Protein AF-A0AA37RJT9-F1 (afdb_monomer)

Mean predicted aligned error: 4.85 Å

Solvent-accessible surface area (backbone atoms only — not comparable to full-atom values): 4725 Å² total; per-residue (Å²): 137,85,86,76,88,73,88,54,48,72,47,74,49,75,44,56,56,74,75,46,78,43,80,47,47,74,67,56,54,49,53,61,40,55,73,79,33,63,70,69,62,27,53,55,48,49,55,48,40,73,74,73,48,80,92,53,67,44,76,43,65,49,80,75,46,77,51,75,47,78,73,43,75,134

Structure (mmCIF, N/CA/C/O backbone):
data_AF-A0AA37RJT9-F1
#
_entry.id   AF-A0AA37RJT9-F1
#
loop_
_atom_site.group_PDB
_atom_site.id
_atom_site.type_symbol
_atom_site.label_atom_id
_atom_site.label_alt_id
_atom_site.label_comp_id
_atom_site.label_asym_id
_atom_site.label_entity_id
_atom_site.label_seq_id
_atom_site.pdbx_PDB_ins_code
_atom_site.Cartn_x
_atom_site.Cartn_y
_atom_site.Cartn_z
_atom_site.occupancy
_atom_site.B_iso_or_equiv
_atom_site.auth_seq_id
_atom_site.auth_comp_id
_atom_site.auth_asym_id
_atom_site.auth_atom_id
_atom_site.pdbx_PDB_model_num
ATOM 1 N N . MET A 1 1 ? 35.198 -6.254 -7.172 1.00 52.84 1 MET A N 1
ATOM 2 C CA . MET A 1 1 ? 33.997 -5.484 -7.547 1.00 52.84 1 MET A CA 1
ATOM 3 C C . MET A 1 1 ? 33.392 -6.199 -8.743 1.00 52.84 1 MET A C 1
ATOM 5 O O . MET A 1 1 ? 34.114 -6.400 -9.706 1.00 52.84 1 MET A O 1
ATOM 9 N N . VAL A 1 2 ? 32.160 -6.702 -8.636 1.00 62.00 2 VAL A N 1
ATOM 10 C CA . VAL A 1 2 ? 31.426 -7.264 -9.781 1.00 62.00 2 VAL A CA 1
ATOM 11 C C . VAL A 1 2 ? 30.516 -6.153 -10.272 1.00 62.00 2 VAL A C 1
ATOM 13 O O . VAL A 1 2 ? 29.602 -5.741 -9.562 1.00 62.00 2 VAL A O 1
ATOM 16 N N . GLU A 1 3 ? 30.835 -5.616 -11.441 1.00 71.94 3 GLU A N 1
ATOM 17 C CA . GLU A 1 3 ? 29.895 -4.812 -12.204 1.00 71.94 3 GLU A CA 1
ATOM 18 C C . GLU A 1 3 ? 28.867 -5.782 -12.787 1.00 71.94 3 GLU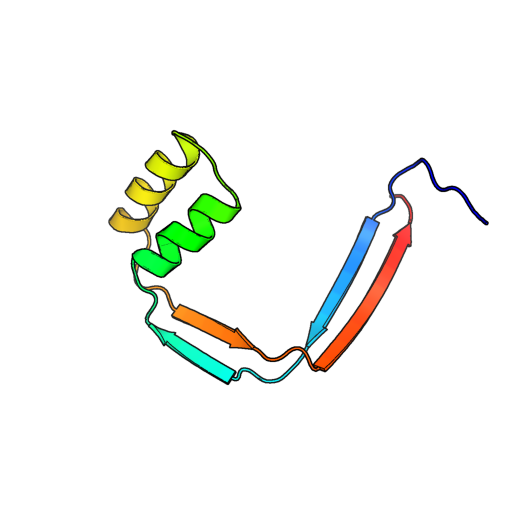 A C 1
ATOM 20 O O . GLU A 1 3 ? 29.232 -6.781 -13.409 1.00 71.94 3 GLU A O 1
ATOM 25 N N . ARG A 1 4 ? 27.586 -5.547 -12.506 1.00 72.38 4 ARG A N 1
ATOM 26 C CA . ARG A 1 4 ? 26.494 -6.317 -13.092 1.00 72.38 4 ARG A CA 1
ATOM 27 C C . ARG A 1 4 ? 25.685 -5.368 -13.957 1.00 72.38 4 ARG A C 1
ATOM 29 O O . ARG A 1 4 ? 25.090 -4.431 -13.430 1.00 72.38 4 ARG A O 1
ATOM 36 N N . VAL A 1 5 ? 25.712 -5.610 -15.263 1.00 86.00 5 VAL A N 1
ATOM 37 C CA . VAL A 1 5 ? 25.076 -4.752 -16.270 1.00 86.00 5 VAL A CA 1
ATOM 38 C C . VAL A 1 5 ? 23.733 -5.318 -16.736 1.00 86.00 5 VAL A C 1
ATOM 40 O O . VAL A 1 5 ? 22.868 -4.560 -17.166 1.00 86.00 5 VAL A O 1
ATOM 43 N N . GLU A 1 6 ? 23.503 -6.624 -16.564 1.00 88.75 6 GLU A N 1
ATOM 44 C CA . GLU A 1 6 ? 22.211 -7.263 -16.808 1.00 88.75 6 GLU A CA 1
ATOM 45 C C . GLU A 1 6 ? 21.339 -7.324 -15.536 1.00 88.75 6 GLU A C 1
ATOM 47 O O . GLU A 1 6 ? 21.810 -7.752 -14.473 1.00 88.75 6 GLU A O 1
ATOM 52 N N . PRO A 1 7 ? 20.050 -6.937 -15.612 1.00 88.44 7 PRO A N 1
ATOM 53 C CA . PRO A 1 7 ? 19.142 -7.027 -14.477 1.00 88.44 7 PRO A CA 1
ATOM 54 C C . PRO A 1 7 ? 18.827 -8.488 -14.131 1.00 88.44 7 PRO A C 1
ATOM 56 O O . PRO A 1 7 ? 18.610 -9.322 -15.007 1.00 88.44 7 PRO A O 1
ATOM 59 N N . THR A 1 8 ? 18.745 -8.776 -12.834 1.00 92.19 8 THR A N 1
ATOM 60 C CA . THR A 1 8 ? 18.259 -10.054 -12.293 1.00 92.19 8 THR A CA 1
ATOM 61 C C . THR A 1 8 ? 17.016 -9.816 -11.450 1.00 92.19 8 THR A C 1
ATOM 63 O O . THR A 1 8 ? 16.802 -8.712 -10.937 1.00 92.19 8 THR A O 1
ATOM 66 N N . THR A 1 9 ? 16.184 -10.840 -11.282 1.00 93.25 9 THR A N 1
ATOM 67 C CA . THR A 1 9 ? 15.000 -10.733 -10.430 1.00 93.25 9 THR A CA 1
ATOM 68 C C . THR A 1 9 ? 15.417 -10.600 -8.972 1.00 93.25 9 THR A C 1
ATOM 70 O O . THR A 1 9 ? 16.049 -11.487 -8.401 1.00 93.25 9 THR A O 1
ATOM 73 N N . ARG A 1 10 ? 15.049 -9.476 -8.354 1.00 93.44 10 ARG A N 1
ATOM 74 C CA . ARG A 1 10 ? 15.300 -9.204 -6.936 1.00 93.44 10 ARG A CA 1
ATOM 75 C C . ARG A 1 10 ? 14.018 -9.369 -6.146 1.00 93.44 10 ARG A C 1
ATOM 77 O O . ARG A 1 10 ? 12.980 -8.833 -6.522 1.00 93.44 10 ARG A O 1
ATOM 84 N N . TYR A 1 11 ? 14.116 -10.098 -5.047 1.00 95.00 11 TYR A N 1
ATOM 85 C CA . TYR A 1 11 ? 13.017 -10.332 -4.130 1.00 95.00 11 TYR A CA 1
ATOM 86 C C . TYR A 1 11 ? 13.344 -9.741 -2.763 1.00 95.00 11 TYR A C 1
ATOM 88 O O . TYR A 1 11 ? 14.480 -9.834 -2.292 1.00 95.00 11 TYR A O 1
ATOM 96 N N . VAL A 1 12 ? 12.333 -9.161 -2.124 1.00 97.38 12 VAL A N 1
ATOM 97 C CA . VAL A 1 12 ? 12.384 -8.767 -0.721 1.00 97.38 12 VAL A CA 1
ATOM 98 C C . VAL A 1 12 ? 11.071 -9.149 -0.046 1.00 97.38 12 VAL A C 1
ATOM 100 O O . VAL A 1 12 ? 9.994 -8.839 -0.553 1.00 97.38 12 VAL A O 1
ATOM 103 N N . ALA A 1 13 ? 11.175 -9.822 1.094 1.00 97.00 13 ALA A N 1
ATOM 104 C CA . ALA A 1 13 ? 10.101 -9.956 2.063 1.00 97.00 13 ALA A CA 1
ATOM 105 C C . ALA A 1 13 ? 10.432 -9.079 3.269 1.00 97.00 13 ALA A C 1
ATOM 107 O O . ALA A 1 13 ? 11.584 -9.024 3.708 1.00 97.00 13 ALA A O 1
ATOM 108 N N . VAL A 1 14 ? 9.414 -8.393 3.775 1.00 97.81 14 VAL A N 1
ATOM 109 C CA . VAL A 1 14 ? 9.498 -7.536 4.954 1.00 97.81 14 VAL A CA 1
ATOM 110 C C . VAL A 1 14 ? 8.375 -7.937 5.890 1.00 97.81 14 VAL A C 1
ATOM 112 O O . VAL A 1 14 ? 7.225 -8.022 5.455 1.00 97.81 14 VAL A O 1
ATOM 115 N N . 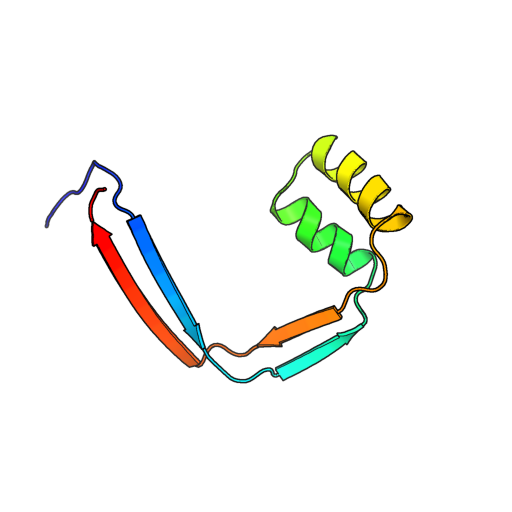ASP A 1 15 ? 8.705 -8.172 7.153 1.00 97.69 15 ASP A N 1
ATOM 116 C CA . ASP A 1 15 ? 7.722 -8.396 8.206 1.00 97.69 15 ASP A CA 1
ATOM 117 C C . ASP A 1 15 ? 7.990 -7.496 9.415 1.00 97.69 15 ASP A C 1
ATOM 119 O O . ASP A 1 15 ? 9.074 -6.927 9.583 1.00 97.69 15 ASP A O 1
ATOM 123 N N . GLY A 1 16 ? 6.947 -7.316 10.217 1.00 97.75 16 GLY A N 1
ATOM 124 C CA . GLY A 1 16 ? 6.945 -6.470 11.397 1.00 97.75 16 GLY A CA 1
ATOM 125 C C . GLY A 1 16 ? 5.523 -6.211 11.887 1.00 97.75 16 GLY A C 1
ATOM 126 O O . GLY A 1 16 ? 4.540 -6.598 11.242 1.00 97.75 16 GLY A O 1
ATOM 127 N N . ALA A 1 17 ? 5.403 -5.583 13.052 1.00 98.00 17 ALA A N 1
ATOM 128 C CA . ALA A 1 17 ? 4.113 -5.343 13.687 1.00 98.00 17 ALA A CA 1
ATOM 129 C C . ALA A 1 17 ? 3.266 -4.304 12.926 1.00 98.00 17 ALA A C 1
ATOM 131 O O . ALA A 1 17 ? 3.759 -3.259 12.495 1.00 98.00 17 ALA A O 1
ATOM 132 N N . VAL A 1 18 ? 1.957 -4.560 12.821 1.00 98.12 18 VAL A N 1
ATOM 133 C CA . VAL A 1 18 ? 0.978 -3.556 12.378 1.00 98.12 18 VAL A CA 1
ATOM 134 C C . VAL A 1 18 ? 0.775 -2.550 13.511 1.00 98.12 18 VAL A C 1
ATOM 136 O O . VAL A 1 18 ? 0.330 -2.915 14.597 1.00 98.12 18 VAL A O 1
ATOM 139 N N . ALA A 1 19 ? 1.112 -1.290 13.254 1.00 97.62 19 ALA A N 1
ATOM 140 C CA . ALA A 1 19 ? 0.986 -0.189 14.200 1.00 97.62 19 ALA A CA 1
ATOM 141 C C . ALA A 1 19 ? -0.443 0.372 14.250 1.00 97.62 19 ALA A C 1
ATOM 143 O O . ALA A 1 19 ? -0.918 0.728 15.327 1.00 97.62 19 ALA A O 1
ATOM 144 N N . SER A 1 20 ? -1.136 0.439 13.107 1.00 98.19 20 SER A N 1
ATOM 145 C CA . SER A 1 20 ? -2.535 0.875 13.042 1.00 98.19 20 SER A CA 1
ATOM 146 C C . SER A 1 20 ? -3.264 0.330 11.814 1.00 98.19 20 SER A C 1
ATOM 148 O O . SER A 1 20 ? -2.648 -0.023 10.803 1.00 98.19 20 SER A O 1
ATOM 150 N N . ILE A 1 21 ? -4.593 0.264 11.926 1.00 98.38 21 ILE A N 1
ATOM 151 C CA . ILE A 1 21 ? -5.513 0.036 10.812 1.00 98.38 21 ILE A CA 1
ATOM 152 C C . ILE A 1 21 ? -6.615 1.086 10.932 1.00 98.38 21 ILE A C 1
ATOM 154 O O . IL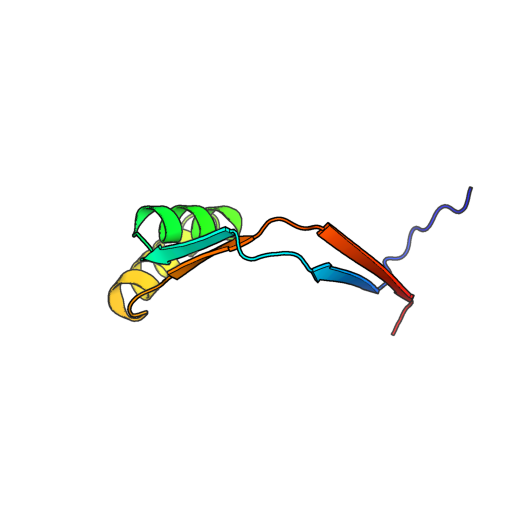E A 1 21 ? -7.444 1.014 11.838 1.00 98.38 21 ILE A O 1
ATOM 158 N N . ASP A 1 22 ? -6.608 2.053 10.024 1.00 98.31 22 ASP A N 1
ATOM 159 C CA . ASP A 1 22 ? -7.487 3.219 10.067 1.00 98.31 22 ASP A CA 1
ATOM 160 C C . ASP A 1 22 ? -8.378 3.274 8.816 1.00 98.31 22 ASP A C 1
ATOM 162 O O . ASP A 1 22 ? -7.971 2.785 7.756 1.00 98.31 22 ASP A O 1
ATOM 166 N N . PRO A 1 23 ? -9.581 3.877 8.877 1.00 98.31 23 PRO A N 1
ATOM 167 C CA . PRO A 1 23 ? -10.380 4.123 7.682 1.00 98.31 23 PRO A CA 1
ATOM 168 C C . PRO A 1 23 ? -9.604 4.924 6.627 1.00 98.31 23 PRO A C 1
ATOM 170 O O . PRO A 1 23 ? -8.944 5.926 6.917 1.00 98.31 23 PRO A O 1
ATOM 173 N N . GLY A 1 24 ? -9.694 4.483 5.376 1.00 97.38 24 GLY A N 1
ATOM 174 C CA . GLY A 1 24 ? -9.145 5.181 4.224 1.00 97.38 24 GLY A CA 1
ATOM 175 C C . GLY A 1 24 ? -9.875 6.499 3.985 1.00 97.38 24 GLY A C 1
ATOM 176 O O . GLY A 1 24 ? -11.084 6.602 4.174 1.00 97.38 24 GLY A O 1
ATOM 177 N N . THR A 1 25 ? -9.132 7.514 3.552 1.00 97.31 25 THR A N 1
ATOM 178 C CA . THR A 1 25 ? -9.690 8.820 3.192 1.00 97.31 25 THR A CA 1
ATOM 179 C C . THR A 1 25 ? -9.431 9.086 1.719 1.00 97.31 25 THR A C 1
ATOM 181 O O . THR A 1 25 ? -8.534 8.487 1.120 1.00 97.31 25 THR A O 1
ATOM 184 N N . ASP A 1 26 ? -10.175 10.026 1.144 1.00 97.25 26 ASP A N 1
ATOM 185 C CA . ASP A 1 26 ? -9.937 10.464 -0.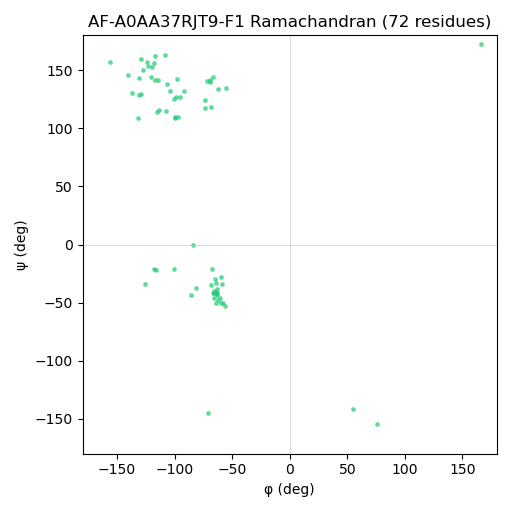232 1.00 97.25 26 ASP A CA 1
ATOM 186 C C . ASP A 1 26 ? -8.516 11.026 -0.422 1.00 97.25 26 ASP A C 1
ATOM 188 O O . ASP A 1 26 ? -7.878 10.775 -1.439 1.00 97.25 26 ASP A O 1
ATOM 192 N N . ALA A 1 27 ? -7.969 11.690 0.603 1.00 97.62 27 ALA A N 1
ATOM 193 C CA . ALA A 1 27 ? -6.590 12.169 0.590 1.00 97.62 27 ALA A CA 1
ATOM 194 C C . ALA A 1 27 ? -5.574 11.015 0.522 1.00 97.62 27 ALA A C 1
ATOM 196 O O . ALA A 1 27 ? -4.611 11.098 -0.237 1.00 97.62 27 ALA A O 1
ATOM 197 N N . HIS A 1 28 ? -5.805 9.915 1.253 1.00 97.81 28 HIS A N 1
ATOM 198 C CA . HIS A 1 28 ? -4.962 8.716 1.164 1.00 97.81 28 HIS A CA 1
ATOM 199 C C . HIS A 1 28 ? -5.030 8.080 -0.234 1.00 97.81 28 HIS A C 1
ATOM 201 O O . HIS A 1 28 ? -4.006 7.667 -0.783 1.00 97.81 28 HIS A O 1
ATOM 207 N N . LEU A 1 29 ? -6.231 8.020 -0.823 1.00 97.62 29 LEU A N 1
ATOM 208 C CA . LEU A 1 29 ? -6.443 7.513 -2.179 1.00 97.62 29 LEU A CA 1
ATOM 209 C C . LEU A 1 29 ? -5.720 8.379 -3.224 1.00 97.62 29 LEU A C 1
ATOM 211 O O . LEU A 1 29 ? -5.076 7.843 -4.131 1.00 97.62 29 LEU A O 1
ATOM 215 N N . GLU A 1 30 ? -5.785 9.704 -3.096 1.00 97.75 30 GLU A N 1
ATOM 216 C CA . GLU A 1 30 ? -5.076 10.624 -3.983 1.00 97.75 30 GLU A CA 1
ATOM 217 C C . GLU A 1 30 ? -3.557 10.506 -3.839 1.00 97.75 30 GLU A C 1
ATOM 219 O O . GLU A 1 30 ? -2.865 10.376 -4.852 1.00 97.75 30 GLU A O 1
ATOM 224 N N . GLU A 1 31 ? -3.040 10.462 -2.608 1.00 97.62 31 GLU A N 1
ATOM 225 C CA . GLU A 1 31 ? -1.607 10.311 -2.342 1.00 97.62 31 GLU A CA 1
ATOM 226 C C . GLU A 1 31 ? -1.047 9.050 -3.013 1.00 97.62 31 GLU A C 1
ATOM 228 O O . GLU A 1 31 ? -0.082 9.124 -3.783 1.00 97.62 31 GLU A O 1
ATOM 233 N N . ILE A 1 32 ? -1.662 7.887 -2.765 1.00 97.12 32 ILE A N 1
ATOM 234 C CA . ILE A 1 32 ? -1.149 6.625 -3.303 1.00 97.12 32 ILE A CA 1
ATOM 235 C C . ILE A 1 32 ? -1.302 6.556 -4.823 1.00 97.12 32 ILE A C 1
ATOM 237 O O . ILE A 1 32 ? -0.415 6.043 -5.504 1.00 97.12 32 ILE A O 1
ATOM 241 N N . THR A 1 33 ? -2.375 7.127 -5.379 1.00 98.25 33 THR A N 1
ATOM 242 C CA . THR A 1 33 ? -2.570 7.172 -6.832 1.00 98.25 33 THR A CA 1
ATOM 243 C C . THR A 1 33 ? -1.487 8.014 -7.493 1.00 98.25 33 THR A C 1
ATOM 245 O O . THR A 1 33 ? -0.830 7.550 -8.425 1.00 98.25 33 THR A O 1
ATOM 248 N N . ARG A 1 34 ? -1.256 9.236 -7.001 1.00 98.06 34 ARG A N 1
ATOM 249 C CA . ARG A 1 34 ? -0.273 10.171 -7.573 1.00 98.06 34 ARG A CA 1
ATOM 250 C C . ARG A 1 34 ? 1.172 9.705 -7.391 1.00 98.06 34 ARG A C 1
ATOM 252 O O . ARG A 1 34 ? 2.042 10.122 -8.150 1.00 98.06 34 ARG A O 1
ATOM 259 N N . ARG A 1 35 ? 1.436 8.820 -6.423 1.00 98.12 35 ARG A N 1
ATOM 260 C CA . ARG A 1 35 ? 2.747 8.177 -6.252 1.00 98.12 35 ARG A CA 1
ATOM 261 C C . ARG A 1 35 ? 3.128 7.283 -7.438 1.00 98.12 35 ARG A C 1
ATOM 263 O O . ARG A 1 35 ? 4.314 7.181 -7.741 1.00 98.12 35 ARG A O 1
ATOM 270 N N . TYR A 1 36 ? 2.156 6.643 -8.093 1.00 97.56 36 TYR A N 1
ATOM 271 C CA . TYR A 1 36 ? 2.412 5.651 -9.150 1.00 97.56 36 TYR A CA 1
ATOM 272 C C . TYR A 1 36 ? 1.860 6.032 -10.525 1.00 97.56 36 TYR A C 1
ATOM 274 O O . TYR A 1 36 ? 2.344 5.527 -11.537 1.00 97.56 36 TYR A O 1
ATOM 282 N N . LEU A 1 37 ? 0.875 6.926 -10.582 1.00 98.06 37 LEU A N 1
ATOM 283 C CA . LEU A 1 37 ? 0.272 7.428 -11.810 1.00 98.06 37 LEU A CA 1
ATOM 284 C C . LEU A 1 37 ? 0.444 8.947 -11.894 1.00 98.06 37 LEU A C 1
ATOM 286 O O . LEU A 1 37 ? 0.342 9.659 -10.898 1.00 98.06 37 LEU A O 1
ATOM 290 N N . ALA A 1 38 ? 0.653 9.457 -13.106 1.00 95.69 38 ALA A N 1
ATOM 291 C CA . ALA A 1 38 ? 0.810 10.885 -13.370 1.00 95.69 38 ALA A CA 1
ATOM 292 C C . ALA A 1 38 ? -0.208 11.383 -14.407 1.00 95.69 38 ALA A C 1
ATOM 294 O O . ALA A 1 38 ? -0.718 10.607 -15.220 1.00 95.69 38 ALA A O 1
ATOM 295 N N . GLY A 1 39 ? -0.479 12.693 -14.382 1.00 96.75 39 GLY A N 1
ATOM 296 C CA . GLY A 1 39 ? -1.359 13.374 -15.339 1.00 96.75 39 GLY A CA 1
ATOM 297 C C . GLY A 1 39 ? -2.757 12.757 -15.429 1.00 96.75 39 GLY A C 1
ATOM 298 O O . GLY A 1 39 ? -3.300 12.284 -14.429 1.00 96.75 39 GLY A O 1
ATOM 299 N N . GLU A 1 40 ? -3.300 12.704 -16.647 1.00 97.69 40 GLU A N 1
ATOM 300 C CA . GLU A 1 40 ? -4.665 12.225 -16.909 1.00 97.69 40 GLU A CA 1
ATOM 301 C C . GLU A 1 40 ? -4.911 10.778 -16.460 1.00 97.69 40 GLU A C 1
ATOM 303 O O . GLU A 1 40 ? -6.039 10.407 -16.142 1.00 97.69 40 GLU A O 1
ATOM 308 N N . ALA A 1 41 ? -3.875 9.931 -16.423 1.00 98.06 41 ALA A N 1
ATOM 309 C CA . ALA A 1 41 ? -4.029 8.553 -15.965 1.00 98.06 41 ALA A CA 1
ATOM 310 C C . ALA A 1 41 ? -4.395 8.491 -14.476 1.00 98.06 41 ALA A C 1
ATOM 312 O O . ALA A 1 41 ? -5.261 7.705 -14.095 1.00 98.06 41 ALA A O 1
ATOM 313 N N . ALA A 1 42 ? -3.779 9.346 -13.655 1.00 98.44 42 ALA A N 1
ATOM 314 C CA . ALA A 1 42 ? -4.147 9.483 -12.250 1.00 98.44 42 ALA A CA 1
ATOM 315 C C . ALA A 1 42 ? -5.554 10.073 -12.093 1.00 98.44 42 ALA A C 1
ATOM 317 O O . ALA A 1 42 ? -6.323 9.573 -11.279 1.00 98.44 42 ALA A O 1
ATOM 318 N N . ASP A 1 43 ? -5.914 11.078 -12.898 1.00 98.31 43 ASP A N 1
ATOM 319 C CA . ASP A 1 43 ? -7.233 11.723 -12.812 1.00 98.31 43 ASP A CA 1
ATOM 320 C C . ASP A 1 43 ? -8.364 10.732 -13.120 1.00 98.31 43 ASP A C 1
ATOM 322 O O . ASP A 1 43 ? -9.309 10.600 -12.342 1.00 98.31 43 ASP A O 1
ATOM 326 N N . ARG A 1 44 ? -8.226 9.958 -14.208 1.00 98.31 44 ARG A N 1
ATOM 327 C CA . ARG A 1 44 ? -9.198 8.914 -14.571 1.00 98.31 44 ARG A CA 1
ATOM 328 C C . ARG A 1 44 ? -9.280 7.804 -13.530 1.00 98.31 44 ARG A C 1
ATOM 330 O O . ARG A 1 44 ? -10.367 7.296 -13.270 1.00 98.31 44 ARG A O 1
ATOM 337 N N . TYR A 1 45 ? -8.145 7.410 -12.949 1.00 98.25 45 TYR A N 1
ATOM 338 C CA . TYR A 1 45 ? -8.143 6.396 -11.899 1.00 98.25 45 TYR A CA 1
ATOM 339 C C . TYR A 1 45 ? -8.862 6.893 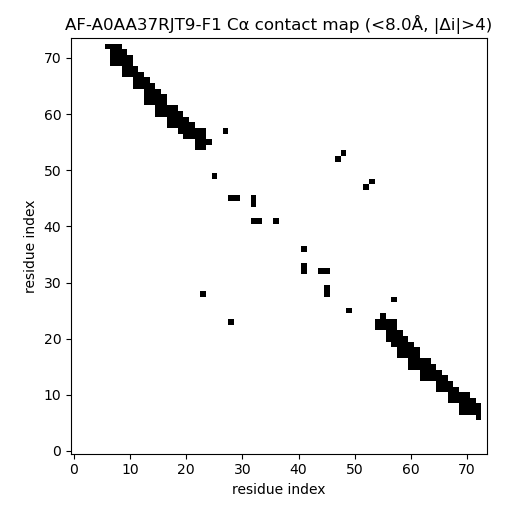-10.644 1.00 98.25 45 TYR A C 1
ATOM 341 O O . TYR A 1 45 ? -9.647 6.145 -10.077 1.00 98.25 45 TYR A O 1
ATOM 349 N N . LEU A 1 46 ? -8.646 8.147 -10.235 1.00 98.19 46 LEU A N 1
ATOM 350 C CA . LEU A 1 46 ? -9.324 8.725 -9.074 1.00 98.19 46 LEU A CA 1
ATOM 351 C C . LEU A 1 46 ? -10.836 8.802 -9.272 1.00 98.19 46 LEU A C 1
ATOM 353 O O . LEU A 1 46 ? -11.580 8.475 -8.353 1.00 98.19 46 LEU A O 1
ATOM 357 N N . GLU A 1 47 ? -11.296 9.194 -10.461 1.00 98.12 47 GLU A N 1
ATOM 358 C CA . GLU A 1 47 ? -12.725 9.196 -10.789 1.00 98.12 47 GLU A CA 1
ATOM 359 C C . GLU A 1 47 ? -13.330 7.791 -10.664 1.00 98.12 47 GLU A C 1
ATOM 361 O O . GLU A 1 47 ? -14.329 7.603 -9.970 1.00 98.12 47 GLU A O 1
ATOM 366 N N . PHE A 1 48 ? -12.692 6.801 -11.294 1.00 98.31 48 PHE A N 1
ATOM 367 C CA . PHE A 1 48 ? -13.101 5.401 -11.207 1.00 98.31 48 PHE A CA 1
ATOM 368 C C . PHE A 1 48 ? -13.102 4.906 -9.755 1.00 98.31 48 PHE A C 1
ATOM 370 O O . PHE A 1 48 ? -14.100 4.369 -9.287 1.00 98.31 48 PHE A O 1
ATOM 377 N N . ALA A 1 49 ? -12.013 5.126 -9.020 1.00 97.62 49 ALA A N 1
ATOM 378 C CA . ALA A 1 49 ? -11.855 4.643 -7.658 1.00 97.62 49 ALA A CA 1
ATOM 379 C C . ALA A 1 49 ? -12.925 5.213 -6.722 1.00 97.62 49 ALA A C 1
ATOM 381 O O . ALA A 1 49 ? -13.562 4.458 -6.004 1.00 97.62 49 ALA A O 1
ATOM 382 N N . ARG A 1 50 ? -13.194 6.521 -6.791 1.00 96.31 50 ARG A N 1
ATOM 383 C CA . ARG A 1 50 ? -14.224 7.182 -5.972 1.00 96.31 50 ARG A CA 1
AT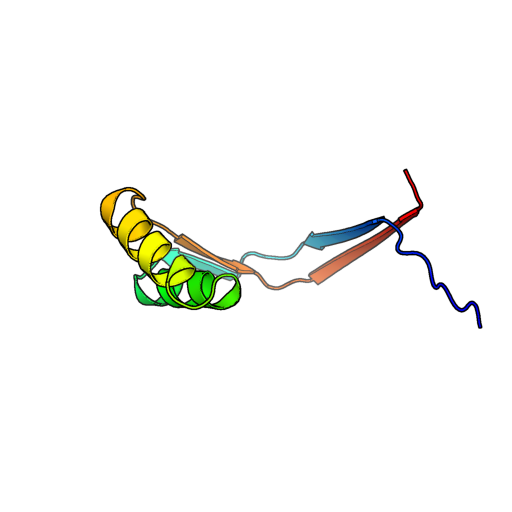OM 384 C C . ARG A 1 50 ? -15.643 6.703 -6.280 1.00 96.31 50 ARG A C 1
ATOM 386 O O . ARG A 1 50 ? -16.507 6.769 -5.409 1.00 96.31 50 ARG A O 1
ATOM 393 N N . ARG A 1 51 ? -15.908 6.293 -7.524 1.00 97.69 51 ARG A N 1
ATOM 394 C CA . ARG A 1 51 ? -17.233 5.835 -7.960 1.00 97.69 51 ARG A CA 1
ATOM 395 C C . ARG A 1 51 ? -17.458 4.355 -7.668 1.00 97.69 51 ARG A C 1
ATOM 397 O O . ARG A 1 51 ? -18.555 3.981 -7.264 1.00 97.69 51 ARG A O 1
ATOM 404 N N . ASP A 1 52 ? -16.450 3.533 -7.937 1.00 98.00 52 ASP A N 1
ATOM 405 C CA . ASP A 1 52 ? -16.610 2.089 -8.100 1.00 98.00 52 ASP A CA 1
ATOM 406 C C . ASP A 1 52 ? -15.870 1.268 -7.034 1.00 98.00 52 ASP A C 1
ATOM 408 O O . ASP A 1 52 ? -16.227 0.110 -6.806 1.00 98.00 52 ASP A O 1
ATOM 412 N N . LEU A 1 53 ? -14.850 1.832 -6.376 1.00 93.81 53 LEU A N 1
ATOM 413 C CA . LEU A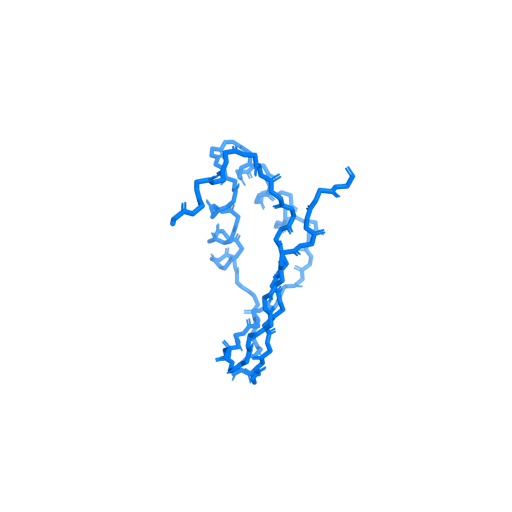 1 53 ? -14.153 1.170 -5.275 1.00 93.81 53 LEU A CA 1
ATOM 414 C C . LEU A 1 53 ? -14.777 1.642 -3.955 1.00 93.81 53 LEU A C 1
ATOM 416 O O . LEU A 1 53 ? -14.974 2.832 -3.735 1.00 93.81 53 LEU A O 1
ATOM 420 N N . GLY A 1 54 ? -15.181 0.679 -3.123 1.00 93.19 54 GLY A N 1
ATOM 421 C CA . GLY A 1 54 ? -15.889 0.924 -1.864 1.00 93.19 54 GLY A CA 1
ATOM 422 C C . GLY A 1 54 ? -14.997 1.535 -0.782 1.00 93.19 54 GLY A C 1
ATOM 423 O O . GLY 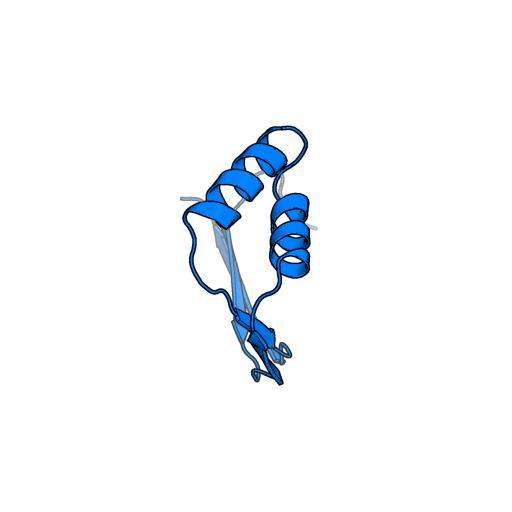A 1 54 ? -14.115 2.335 -1.053 1.00 93.19 54 GLY A O 1
ATOM 424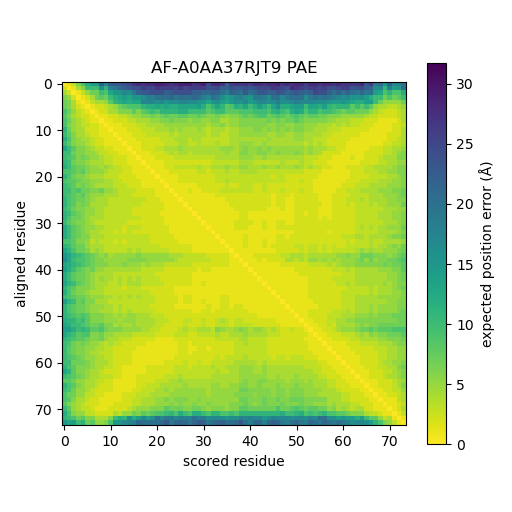 N N . GLU A 1 55 ? -15.215 1.167 0.477 1.00 95.50 55 GLU A N 1
ATOM 425 C CA . GLU A 1 55 ? -14.386 1.674 1.573 1.00 95.50 55 GLU A CA 1
ATOM 426 C C . GLU A 1 55 ? -12.973 1.069 1.549 1.00 95.50 55 GLU A C 1
ATOM 428 O O . GLU A 1 55 ? -12.781 -0.120 1.291 1.00 95.50 55 GLU A O 1
ATOM 433 N N . HIS A 1 56 ? -11.977 1.903 1.850 1.00 95.88 56 HIS A N 1
ATOM 434 C CA . HIS A 1 56 ? -10.576 1.506 1.978 1.00 95.88 56 HIS A CA 1
ATOM 435 C C . HIS A 1 56 ? -10.154 1.541 3.449 1.00 95.88 56 HIS A C 1
ATOM 437 O O . HIS A 1 56 ? -10.781 2.203 4.275 1.00 95.88 56 HIS A O 1
ATOM 443 N N . VAL A 1 57 ? -9.035 0.890 3.760 1.00 97.81 57 VAL A N 1
ATOM 444 C CA . VAL A 1 57 ? -8.315 1.049 5.029 1.00 97.81 57 VAL A CA 1
ATOM 445 C C . VAL A 1 57 ? -6.852 1.373 4.755 1.00 97.81 57 VAL A C 1
ATOM 447 O O . VAL A 1 57 ? -6.293 0.947 3.743 1.00 97.81 57 VAL A O 1
ATOM 450 N N . VAL A 1 58 ? -6.230 2.117 5.663 1.00 98.12 58 VAL A N 1
ATOM 451 C CA . VAL A 1 58 ? -4.783 2.332 5.700 1.00 98.12 58 VAL A CA 1
ATOM 452 C C . VAL A 1 58 ? -4.198 1.411 6.755 1.00 98.12 58 VAL A C 1
ATOM 454 O O . VAL A 1 58 ? -4.621 1.438 7.906 1.00 98.12 58 VAL A O 1
ATOM 457 N N . ILE A 1 59 ? -3.222 0.601 6.353 1.00 97.75 59 ILE A N 1
ATOM 458 C CA . ILE A 1 59 ? -2.469 -0.269 7.254 1.00 97.75 59 ILE A CA 1
ATOM 459 C C . ILE A 1 59 ? -1.076 0.329 7.408 1.00 97.75 59 ILE A C 1
ATOM 461 O O . ILE A 1 59 ? -0.305 0.364 6.448 1.00 97.75 59 ILE A O 1
ATOM 465 N N . THR A 1 60 ? -0.747 0.771 8.618 1.00 97.69 60 THR A N 1
ATOM 466 C CA . THR A 1 60 ? 0.600 1.235 8.962 1.00 97.69 60 THR A CA 1
ATOM 467 C C . THR A 1 60 ? 1.327 0.105 9.673 1.00 97.69 60 THR A C 1
ATOM 469 O O . THR A 1 60 ? 0.816 -0.427 10.656 1.00 97.69 60 THR A O 1
ATOM 472 N N . MET A 1 61 ? 2.523 -0.264 9.213 1.00 97.81 61 MET A N 1
ATOM 473 C CA . MET A 1 61 ? 3.379 -1.241 9.894 1.00 97.81 61 MET A CA 1
ATOM 474 C C . MET A 1 61 ? 4.750 -0.655 10.215 1.00 97.81 61 MET A C 1
ATOM 476 O O . MET A 1 61 ? 5.226 0.234 9.507 1.00 97.81 61 MET A O 1
ATOM 480 N N . THR A 1 62 ? 5.384 -1.191 11.254 1.00 97.69 62 THR A N 1
ATOM 481 C CA . THR A 1 62 ? 6.797 -0.964 11.560 1.00 97.69 62 THR A CA 1
ATOM 482 C C . THR A 1 62 ? 7.583 -2.171 11.061 1.00 97.69 62 THR A C 1
ATOM 484 O O . THR A 1 62 ? 7.452 -3.240 11.651 1.00 97.69 62 THR A O 1
ATOM 487 N N . PRO A 1 63 ? 8.375 -2.041 9.987 1.00 97.38 63 PRO A N 1
ATOM 488 C CA . PRO A 1 63 ? 9.258 -3.107 9.530 1.00 97.38 63 PRO A CA 1
ATOM 489 C C . PRO A 1 63 ? 10.316 -3.474 10.579 1.00 97.38 63 PRO A C 1
ATOM 491 O O . PRO A 1 63 ? 10.975 -2.585 11.120 1.00 97.38 63 PRO A O 1
ATOM 494 N N . GLU A 1 64 ? 10.513 -4.767 10.829 1.00 98.12 64 GLU A N 1
ATOM 495 C CA . GLU A 1 64 ? 11.470 -5.274 11.827 1.00 98.12 64 GLU A CA 1
ATOM 496 C C . GLU A 1 64 ? 12.457 -6.281 11.234 1.00 98.12 64 GLU A C 1
ATOM 498 O O . GLU A 1 64 ? 13.631 -6.295 11.614 1.00 98.12 64 GLU A O 1
ATOM 503 N N . HIS A 1 65 ? 12.016 -7.082 10.263 1.00 97.62 65 HIS A N 1
ATOM 504 C CA . HIS A 1 65 ? 12.848 -8.100 9.635 1.00 97.62 65 HIS A CA 1
ATOM 505 C C . HIS A 1 65 ? 12.767 -8.021 8.108 1.00 97.62 65 HIS A C 1
ATOM 507 O O . HIS A 1 65 ? 11.718 -7.743 7.524 1.00 97.62 65 HIS A O 1
ATOM 513 N N . TRP A 1 66 ? 13.905 -8.280 7.458 1.00 98.12 66 TRP A N 1
ATOM 514 C CA . TRP A 1 66 ? 14.046 -8.264 6.004 1.00 98.12 66 TRP A CA 1
ATOM 515 C C . TRP A 1 66 ? 14.737 -9.531 5.527 1.00 98.12 66 TRP A C 1
ATOM 517 O O . TRP A 1 66 ? 15.849 -9.848 5.953 1.00 98.12 66 TRP A O 1
ATOM 527 N N . LEU A 1 67 ? 14.118 -10.195 4.558 1.00 97.12 67 LEU A N 1
ATOM 528 C CA . LEU A 1 67 ? 14.746 -11.245 3.773 1.00 97.12 67 LEU A CA 1
ATOM 529 C C . LEU A 1 67 ? 14.872 -10.751 2.335 1.00 97.12 67 LEU A C 1
ATOM 531 O O . LEU A 1 67 ? 13.866 -10.518 1.671 1.00 97.12 67 LEU A O 1
ATOM 535 N N . SER A 1 68 ? 16.102 -10.598 1.847 1.00 96.44 68 SER A N 1
ATOM 536 C CA . SER A 1 68 ? 16.366 -10.217 0.456 1.00 96.44 68 SER A CA 1
ATOM 537 C C . SER A 1 68 ? 17.061 -11.347 -0.291 1.00 96.44 68 SER A C 1
ATOM 539 O O . SER A 1 68 ? 17.908 -12.046 0.264 1.00 96.44 68 SER A O 1
ATOM 541 N N . ALA A 1 69 ? 16.686 -11.535 -1.553 1.00 94.81 69 ALA A N 1
ATOM 542 C CA . ALA A 1 69 ? 17.259 -12.551 -2.418 1.00 94.81 69 ALA A CA 1
ATOM 543 C C . ALA A 1 69 ? 17.451 -12.020 -3.840 1.00 94.81 69 ALA A C 1
ATOM 545 O O . ALA A 1 69 ? 16.662 -11.228 -4.361 1.00 94.81 69 ALA A O 1
ATOM 546 N N . ASP A 1 70 ? 18.515 -12.490 -4.477 1.00 94.00 70 ASP A N 1
ATOM 547 C CA . ASP A 1 70 ? 18.696 -12.403 -5.916 1.00 94.00 70 ASP A CA 1
ATOM 548 C C . ASP A 1 70 ? 18.315 -13.753 -6.510 1.00 94.00 70 ASP A C 1
ATOM 550 O O . ASP A 1 70 ? 19.003 -14.746 -6.283 1.00 94.00 70 ASP A O 1
ATOM 554 N N . LEU A 1 71 ? 17.192 -13.791 -7.217 1.00 93.25 71 LEU A N 1
ATOM 555 C CA . LEU A 1 71 ? 16.661 -15.014 -7.808 1.00 93.25 71 LEU A CA 1
ATOM 556 C C . LEU A 1 71 ? 17.307 -15.326 -9.167 1.00 93.25 71 LEU A C 1
ATOM 558 O O . LEU A 1 71 ? 16.992 -16.350 -9.765 1.00 93.25 71 LEU A O 1
ATOM 562 N N . GLY A 1 72 ? 18.237 -14.484 -9.634 1.00 90.56 72 GLY A N 1
ATOM 563 C CA . GLY A 1 72 ? 18.949 -14.680 -10.892 1.00 90.56 72 GLY A CA 1
ATOM 564 C C . GLY A 1 72 ? 18.104 -14.346 -12.122 1.00 90.56 72 GLY A C 1
ATOM 565 O O . GLY A 1 72 ? 17.212 -13.495 -12.076 1.00 90.56 72 GLY A O 1
ATOM 566 N N . SER A 1 73 ? 18.454 -14.982 -13.237 1.00 85.00 73 SER A N 1
ATOM 567 C CA . SER A 1 73 ? 17.790 -14.858 -14.537 1.00 85.00 73 SER A CA 1
ATOM 568 C C . SER A 1 73 ? 16.816 -16.025 -14.733 1.00 85.00 73 SER A C 1
ATOM 570 O O . SER A 1 73 ? 17.142 -17.144 -14.333 1.00 85.00 73 SER A O 1
ATOM 572 N N . PHE A 1 74 ? 15.658 -15.774 -15.348 1.00 68.81 74 PHE A N 1
ATOM 573 C CA . PHE A 1 74 ? 14.717 -16.819 -15.776 1.00 68.81 74 PHE A CA 1
ATOM 574 C C . PHE A 1 74 ? 15.089 -17.401 -17.141 1.00 68.81 74 PHE A C 1
ATOM 576 O O . PHE A 1 74 ? 15.603 -16.628 -17.983 1.00 68.81 74 PHE A O 1
#

Nearest PDB structures (foldseek):
  2bhv-assembly3_F  TM=3.332E-01  e=6.458E+00  Helicobacter pylori
  7mrw-assembly1_C  TM=3.438E-01  e=6.458E+00  Plasmodium falciparum NF54

Radius of gyration: 17.78 Å; Cα contacts (8 Å, |Δi|>4): 83; chains: 1; bounding box: 51×30×31 Å

Secondary structure (DSSP, 8-state):
-----S--EEEEEEEEEEEEEEE--HHHHHHHHHHH--HHHHHHHHHHHHHH----EEEEEEEEEEEEEEEE--

Sequence (74 aa):
MVERVEPTTRYVAVDGAVASIDPGTDAHLEEITRRYLAGEAADRYLEFARRDLGEHVVITMTPEHWLSADLGSF

pLDDT: mean 94.33, std 8.45, range [52.84, 98.44]

Foldseek 3Di:
DDDDPDDFDKDKDWDFDFPDKAKDDLVNLLVVLVVVDDDPVSVVVSVCCVVPPDIDIDTDGDTDDMDMDGPGHD